Protein AF-A0A392MWA1-F1 (afdb_monomer)

Foldseek 3Di:
DCPCVQQPPQFPDDPPDQCCPGPQWHADPVPSFTQTGADAGPDDEGADECVVVVVRVNHDYYHDPNHNHPDYDYPPDD

Structure (mmCIF, N/CA/C/O backbone):
data_AF-A0A392MWA1-F1
#
_entry.id   AF-A0A392MWA1-F1
#
loop_
_atom_site.group_PDB
_atom_site.id
_atom_site.type_symbol
_atom_site.label_atom_id
_atom_site.label_alt_id
_atom_site.label_comp_id
_atom_site.label_asym_id
_atom_site.label_entity_id
_atom_site.label_seq_id
_atom_site.pdbx_PDB_ins_code
_atom_site.Cartn_x
_atom_site.Cartn_y
_atom_site.Cartn_z
_atom_site.occupancy
_atom_site.B_iso_or_equiv
_atom_site.auth_seq_id
_atom_site.auth_comp_id
_atom_site.auth_asym_id
_atom_site.auth_atom_id
_atom_site.pdbx_PDB_model_num
ATOM 1 N N . MET A 1 1 ? -9.014 5.304 -7.475 1.00 50.59 1 MET A N 1
ATOM 2 C CA . MET A 1 1 ? -7.670 5.479 -6.876 1.00 50.59 1 MET A CA 1
ATOM 3 C C . MET A 1 1 ? -6.654 5.389 -8.004 1.00 50.59 1 MET A C 1
ATOM 5 O O . MET A 1 1 ? -6.711 4.441 -8.767 1.00 50.59 1 MET A O 1
ATOM 9 N N . SER A 1 2 ? -5.770 6.375 -8.161 1.00 57.53 2 SER A N 1
ATOM 10 C CA . SER A 1 2 ? -4.853 6.487 -9.313 1.00 57.53 2 SER A CA 1
ATOM 11 C C . SER A 1 2 ? -3.702 5.473 -9.328 1.00 57.53 2 SER A C 1
ATOM 13 O O . SER A 1 2 ? -2.991 5.394 -10.328 1.00 57.53 2 SER A O 1
ATOM 15 N N . LEU A 1 3 ? -3.506 4.702 -8.251 1.00 64.50 3 LEU A N 1
ATOM 16 C CA . LEU A 1 3 ? -2.404 3.741 -8.143 1.00 64.50 3 LEU A CA 1
ATOM 17 C C . LEU A 1 3 ? -2.476 2.679 -9.252 1.00 64.50 3 LEU A C 1
ATOM 19 O O . LEU A 1 3 ? -1.478 2.387 -9.903 1.00 64.50 3 LEU A O 1
ATOM 23 N N . ASN A 1 4 ? -3.688 2.202 -9.542 1.00 61.00 4 ASN A N 1
ATOM 24 C CA . ASN A 1 4 ? -3.945 1.174 -10.547 1.00 61.00 4 ASN A CA 1
ATOM 25 C C . ASN A 1 4 ? -3.565 1.638 -11.966 1.00 61.00 4 ASN A C 1
ATOM 27 O O . ASN A 1 4 ? -2.898 0.936 -12.719 1.00 61.00 4 ASN A O 1
ATOM 31 N N . SER A 1 5 ? -3.894 2.893 -12.291 1.00 61.03 5 SER A N 1
ATOM 32 C CA . SER A 1 5 ? -3.579 3.499 -13.593 1.00 61.03 5 SER A CA 1
ATOM 33 C C . SER A 1 5 ? -2.082 3.735 -13.837 1.00 61.03 5 SER A C 1
ATOM 35 O O . SER A 1 5 ? -1.667 3.851 -14.986 1.00 61.03 5 SER A O 1
ATOM 37 N N . ARG A 1 6 ? -1.263 3.821 -12.775 1.00 63.09 6 ARG A N 1
ATOM 38 C CA . ARG A 1 6 ? 0.177 4.136 -12.864 1.00 63.09 6 ARG A CA 1
ATOM 39 C C . ARG A 1 6 ? 1.070 2.901 -12.835 1.00 63.09 6 ARG A C 1
ATOM 41 O O . ARG A 1 6 ? 2.152 2.933 -13.410 1.00 63.09 6 ARG A O 1
ATOM 48 N N . LEU A 1 7 ? 0.619 1.828 -12.188 1.00 63.31 7 LEU A N 1
ATOM 49 C CA . LEU A 1 7 ? 1.370 0.576 -12.052 1.00 63.31 7 LEU A CA 1
ATOM 50 C C . LEU A 1 7 ? 1.148 -0.389 -13.231 1.00 63.31 7 LEU A C 1
ATOM 52 O O . LEU A 1 7 ? 1.658 -1.504 -13.217 1.00 63.31 7 LEU A O 1
ATOM 56 N N . GLY A 1 8 ? 0.434 0.074 -14.266 1.00 54.25 8 GLY A N 1
ATOM 57 C CA . GLY A 1 8 ? 0.404 -0.502 -15.608 1.00 54.25 8 GLY A CA 1
ATOM 58 C C . GLY A 1 8 ? 0.034 -1.979 -15.642 1.00 54.25 8 GLY A C 1
ATOM 59 O O . GLY A 1 8 ? 0.922 -2.797 -15.806 1.00 54.25 8 GLY A O 1
ATOM 60 N N . ASN A 1 9 ? -1.255 -2.319 -15.526 1.00 57.41 9 ASN A N 1
ATOM 61 C CA . ASN A 1 9 ? -1.842 -3.657 -15.758 1.00 57.41 9 ASN A CA 1
ATOM 62 C C . ASN A 1 9 ? -1.161 -4.871 -15.073 1.00 57.41 9 ASN A C 1
ATOM 64 O O . ASN A 1 9 ? -1.570 -6.002 -15.315 1.00 57.41 9 ASN A O 1
ATOM 68 N N . GLY A 1 10 ? -0.142 -4.669 -14.235 1.00 59.00 10 GLY A N 1
ATOM 69 C CA . GLY A 1 10 ? 0.598 -5.725 -13.545 1.00 59.00 10 GLY A CA 1
ATOM 70 C C . GLY A 1 10 ? -0.028 -6.133 -12.215 1.00 59.00 10 GLY A C 1
ATOM 71 O O . GLY A 1 10 ? 0.465 -7.053 -11.573 1.00 59.00 10 GLY A O 1
ATOM 72 N N . LEU A 1 11 ? -1.100 -5.453 -11.804 1.00 69.94 11 LEU A N 1
ATOM 73 C CA . LEU A 1 11 ? -1.869 -5.752 -10.602 1.00 69.94 11 LEU A CA 1
ATOM 74 C C . LEU A 1 11 ? -3.253 -6.271 -10.993 1.00 69.94 11 LEU A C 1
ATOM 76 O O . LEU A 1 11 ? -3.892 -5.735 -11.895 1.00 69.94 11 LEU A O 1
ATOM 80 N N . SER A 1 12 ? -3.743 -7.274 -10.266 1.00 73.94 12 SER A N 1
ATOM 81 C CA . SER A 1 12 ? -5.093 -7.846 -10.394 1.00 73.94 12 SER A CA 1
ATOM 82 C C . SER A 1 12 ? -6.184 -6.970 -9.750 1.00 73.94 12 SER A C 1
ATOM 84 O O . SER A 1 12 ? -7.286 -7.432 -9.455 1.00 73.94 12 SER A O 1
ATOM 86 N N . TRP A 1 13 ? -5.886 -5.695 -9.499 1.00 79.94 13 TRP A N 1
ATOM 87 C CA . TRP A 1 13 ? -6.763 -4.775 -8.788 1.00 79.94 13 TRP A CA 1
ATOM 88 C C . TRP A 1 13 ? -7.833 -4.248 -9.740 1.00 79.94 13 TRP A C 1
ATOM 90 O O . TRP A 1 13 ? -7.531 -3.762 -10.829 1.00 79.94 13 TRP A O 1
ATOM 100 N N . VAL A 1 14 ? -9.096 -4.312 -9.329 1.00 77.25 14 VAL A N 1
ATOM 101 C CA . VAL A 1 14 ? -10.228 -3.877 -10.156 1.00 77.25 14 VAL A CA 1
ATOM 102 C C . VAL A 1 14 ? -10.866 -2.653 -9.525 1.00 77.25 14 VAL A C 1
ATOM 104 O O . VAL A 1 14 ? -11.271 -2.683 -8.363 1.00 77.25 14 VAL A O 1
ATOM 107 N N . ASP A 1 15 ? -10.987 -1.575 -10.293 1.00 72.69 15 ASP A N 1
ATOM 108 C CA . ASP A 1 15 ? -11.643 -0.360 -9.816 1.00 72.69 15 ASP A CA 1
ATOM 109 C C . ASP A 1 15 ? -13.084 -0.647 -9.349 1.00 72.69 15 ASP A C 1
ATOM 111 O O . ASP A 1 15 ? -13.775 -1.511 -9.887 1.00 72.69 15 ASP A O 1
ATOM 115 N N . ASN A 1 16 ? -13.548 0.098 -8.342 1.00 74.19 16 ASN A N 1
ATOM 116 C CA . ASN A 1 16 ? -14.882 -0.034 -7.732 1.00 74.19 16 ASN A CA 1
ATOM 117 C C . ASN A 1 16 ? -15.17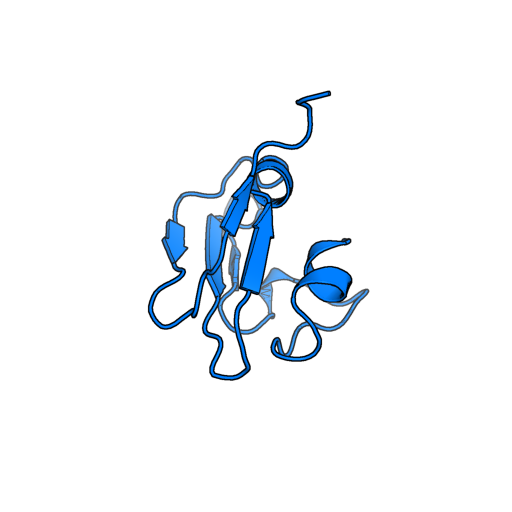8 -1.384 -7.046 1.00 74.19 16 ASN A C 1
ATOM 119 O O . ASN A 1 16 ? -16.340 -1.682 -6.773 1.00 74.19 16 ASN A O 1
ATOM 123 N N . THR A 1 17 ? -14.156 -2.181 -6.728 1.00 82.19 17 THR A N 1
ATOM 124 C CA . THR A 1 17 ? -14.289 -3.361 -5.857 1.00 82.19 17 THR A CA 1
ATOM 125 C C . THR A 1 17 ? -13.701 -3.090 -4.473 1.00 82.19 17 THR A C 1
ATOM 127 O O . THR A 1 17 ? -12.972 -2.112 -4.282 1.00 82.19 17 THR A O 1
ATOM 130 N N . ASP A 1 18 ? -14.040 -3.930 -3.492 1.00 86.75 18 ASP A N 1
ATOM 131 C CA . ASP A 1 18 ? -13.432 -3.849 -2.164 1.00 86.75 18 ASP A CA 1
ATOM 132 C C . ASP A 1 18 ? -11.926 -4.120 -2.263 1.00 86.75 18 ASP A C 1
ATOM 134 O O . ASP A 1 18 ? -11.487 -5.245 -2.510 1.00 86.75 18 ASP A O 1
ATOM 138 N N . CYS A 1 19 ? -11.130 -3.072 -2.051 1.00 86.25 19 CYS A N 1
ATOM 139 C CA . CYS A 1 19 ? -9.679 -3.150 -2.136 1.00 86.25 19 CYS A CA 1
ATOM 140 C C . CYS A 1 19 ? -9.057 -4.067 -1.080 1.00 86.25 19 CYS A C 1
ATOM 142 O O . CYS A 1 19 ? -7.950 -4.548 -1.288 1.00 86.25 19 CYS A O 1
ATOM 144 N N . CYS A 1 20 ? -9.760 -4.372 0.014 1.00 90.12 20 CYS A N 1
ATOM 145 C CA . CYS A 1 20 ? -9.294 -5.339 1.004 1.00 90.12 20 CYS A CA 1
ATOM 146 C C . CYS A 1 20 ? -9.298 -6.781 0.474 1.00 90.12 20 CYS A C 1
ATOM 148 O O . CYS A 1 20 ? -8.725 -7.660 1.109 1.00 90.12 20 CYS A O 1
ATOM 150 N N . GLN A 1 21 ? -9.957 -7.024 -0.662 1.00 88.19 21 GLN A N 1
ATOM 151 C CA . GLN A 1 21 ? -9.966 -8.307 -1.365 1.00 88.19 21 GLN A CA 1
ATOM 152 C C . GLN A 1 21 ? -8.935 -8.361 -2.499 1.00 88.19 21 GLN A C 1
ATOM 154 O O . GLN A 1 21 ? -8.817 -9.382 -3.175 1.00 88.19 21 GLN A O 1
ATOM 159 N N . TRP A 1 22 ? -8.212 -7.267 -2.752 1.00 88.62 22 TRP A N 1
ATOM 160 C CA . TRP A 1 22 ? -7.193 -7.245 -3.789 1.00 88.62 22 TRP A CA 1
ATOM 161 C C . TRP A 1 22 ? -5.984 -8.076 -3.387 1.00 88.62 22 TRP A C 1
ATOM 163 O O . TRP A 1 22 ? -5.542 -8.071 -2.238 1.00 88.62 22 TRP A O 1
ATOM 173 N N . GLU A 1 23 ? -5.405 -8.759 -4.369 1.00 85.69 23 GLU A N 1
ATOM 174 C CA . GLU A 1 23 ? -4.175 -9.505 -4.166 1.00 85.69 23 GLU A CA 1
ATOM 175 C C . GLU A 1 23 ? -3.068 -8.586 -3.633 1.00 85.69 23 GLU A C 1
ATOM 177 O O . GLU A 1 23 ? -2.829 -7.492 -4.153 1.00 85.69 23 GLU A O 1
ATOM 182 N N . GLY A 1 24 ? -2.409 -9.033 -2.564 1.00 87.25 24 GLY A N 1
ATOM 183 C CA . GLY A 1 24 ? -1.358 -8.270 -1.898 1.00 87.25 24 GLY A CA 1
ATOM 184 C C . GLY A 1 24 ? -1.858 -7.152 -0.979 1.00 87.25 24 GLY A C 1
ATOM 185 O O . GLY A 1 24 ? -1.028 -6.533 -0.317 1.00 87.25 24 GLY A O 1
ATOM 186 N N . VAL A 1 25 ? -3.165 -6.901 -0.874 1.00 90.81 25 VAL A N 1
ATOM 187 C CA . VAL A 1 25 ? -3.724 -5.927 0.071 1.00 90.81 25 VAL A CA 1
ATOM 188 C C . VAL A 1 25 ? -4.250 -6.641 1.308 1.00 90.81 25 VAL A C 1
ATOM 190 O O . VAL A 1 25 ? -4.940 -7.650 1.224 1.00 90.81 25 VAL A O 1
ATOM 193 N N . GLU A 1 26 ? -3.938 -6.097 2.477 1.00 94.44 26 GLU A N 1
ATOM 194 C CA . GLU A 1 26 ? -4.524 -6.536 3.737 1.00 94.44 26 GLU A CA 1
ATOM 195 C C . GLU A 1 26 ? -4.985 -5.312 4.530 1.00 94.44 26 GLU A C 1
ATOM 197 O O . GLU A 1 26 ? -4.266 -4.318 4.689 1.00 94.44 26 GLU A O 1
ATOM 202 N N . CYS A 1 27 ? -6.226 -5.378 5.004 1.00 94.88 27 CYS A N 1
ATOM 203 C CA . CYS A 1 27 ? -6.857 -4.321 5.777 1.00 94.88 27 CYS A CA 1
ATOM 204 C C . CYS A 1 27 ? -6.882 -4.662 7.263 1.00 94.88 27 CYS A C 1
ATOM 206 O O . CYS A 1 27 ? -7.040 -5.811 7.667 1.00 94.88 27 CYS A O 1
ATOM 208 N N . ASN A 1 28 ? -6.785 -3.629 8.090 1.00 94.25 28 ASN A N 1
ATOM 209 C CA . ASN A 1 28 ? -7.038 -3.727 9.513 1.00 94.25 28 ASN A CA 1
ATOM 210 C C . ASN A 1 28 ? -8.520 -4.055 9.745 1.00 94.25 28 ASN A C 1
ATOM 212 O O . ASN A 1 28 ? -9.398 -3.282 9.362 1.00 94.25 28 ASN A O 1
ATOM 216 N N . THR A 1 29 ? -8.792 -5.178 10.404 1.00 90.88 29 THR A N 1
ATOM 217 C CA . THR A 1 29 ? -10.154 -5.670 10.666 1.00 90.88 29 THR A CA 1
ATOM 218 C C . THR A 1 29 ? -10.951 -4.783 11.624 1.00 90.88 29 THR A C 1
ATOM 220 O O . THR A 1 29 ? -12.177 -4.789 11.578 1.00 90.88 29 THR A O 1
ATOM 223 N N . THR A 1 30 ? -10.277 -3.990 12.459 1.00 93.19 30 THR A N 1
ATOM 224 C CA . THR A 1 30 ? -10.907 -3.058 13.403 1.00 93.19 30 THR A CA 1
ATOM 225 C C . THR A 1 30 ? -11.262 -1.729 12.743 1.00 93.19 30 THR A C 1
ATOM 227 O O . THR A 1 30 ? -12.326 -1.179 13.012 1.00 93.19 30 THR A O 1
ATOM 230 N N . THR A 1 31 ? -10.376 -1.177 11.905 1.00 92.62 31 THR A N 1
ATOM 231 C CA . THR A 1 31 ? -10.578 0.157 11.300 1.00 92.62 31 THR A CA 1
ATOM 232 C C . THR A 1 31 ? -11.148 0.106 9.885 1.00 92.62 31 THR A C 1
ATOM 234 O O . THR A 1 31 ? -11.583 1.138 9.375 1.00 92.62 31 THR A O 1
ATOM 237 N N . GLY A 1 32 ? -11.133 -1.064 9.238 1.00 90.62 32 GLY A N 1
ATOM 238 C CA . GLY A 1 32 ? -11.536 -1.244 7.841 1.00 90.62 32 GLY A CA 1
ATOM 239 C C . GLY A 1 32 ? -10.596 -0.571 6.837 1.00 90.62 32 GLY A C 1
ATOM 240 O O . GLY A 1 32 ? -10.962 -0.382 5.681 1.00 90.62 32 GLY A O 1
ATOM 241 N 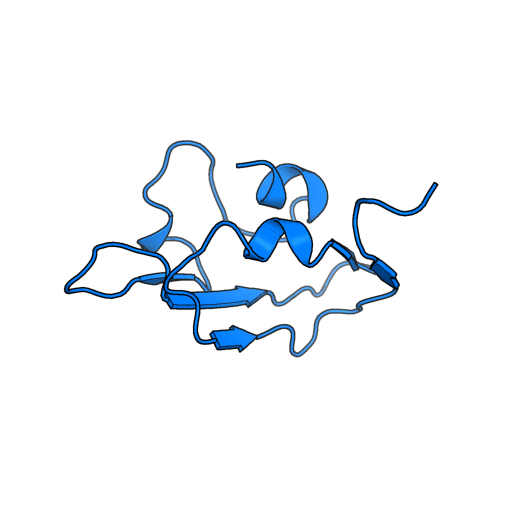N . ARG A 1 33 ? -9.400 -0.149 7.266 1.00 93.19 33 ARG A N 1
ATOM 242 C CA . ARG A 1 33 ? -8.438 0.586 6.433 1.00 93.19 33 ARG A CA 1
ATOM 243 C C . ARG A 1 33 ? -7.295 -0.311 5.995 1.00 93.19 33 ARG A C 1
ATOM 245 O O . ARG A 1 33 ? -6.879 -1.192 6.741 1.00 93.19 33 ARG A O 1
ATOM 252 N N . VAL A 1 34 ? -6.738 -0.028 4.820 1.00 92.75 34 VAL A N 1
ATOM 253 C CA . VAL A 1 34 ? -5.555 -0.728 4.306 1.00 92.75 34 VAL A CA 1
ATOM 254 C C . VAL A 1 34 ? -4.387 -0.575 5.281 1.00 92.75 34 VAL A C 1
ATOM 256 O O . VAL A 1 34 ? -3.978 0.543 5.599 1.00 92.75 34 VAL A O 1
ATOM 259 N N . ALA A 1 35 ? -3.865 -1.709 5.740 1.00 95.62 35 ALA A N 1
ATOM 260 C CA . ALA A 1 35 ? -2.758 -1.802 6.684 1.00 95.62 35 ALA A CA 1
ATOM 261 C C . ALA A 1 35 ? -1.486 -2.362 6.042 1.00 95.62 35 ALA A C 1
ATOM 263 O O . ALA A 1 35 ? -0.379 -2.063 6.495 1.00 95.62 35 ALA A O 1
ATOM 264 N N . GLN A 1 36 ? -1.632 -3.130 4.967 1.00 94.12 36 GLN A N 1
ATOM 265 C CA . GLN A 1 36 ? -0.524 -3.687 4.215 1.00 94.12 36 GLN A CA 1
ATOM 266 C C . GLN A 1 36 ? -0.825 -3.668 2.720 1.00 94.12 36 GLN A C 1
ATOM 268 O O . GLN A 1 36 ? -1.940 -3.962 2.292 1.00 94.12 36 GLN A O 1
ATOM 273 N N . ILE A 1 37 ? 0.201 -3.339 1.939 1.00 89.81 37 ILE A N 1
ATOM 274 C CA . ILE A 1 37 ? 0.200 -3.432 0.483 1.00 89.81 37 ILE A CA 1
ATOM 275 C C . ILE A 1 37 ? 1.477 -4.160 0.068 1.00 89.81 37 ILE A C 1
ATOM 277 O O . ILE A 1 37 ? 2.578 -3.755 0.445 1.00 89.81 37 ILE A O 1
ATOM 281 N N . LYS A 1 38 ? 1.324 -5.212 -0.730 1.00 88.00 38 LYS A N 1
ATOM 282 C CA . LYS A 1 38 ? 2.403 -5.948 -1.375 1.00 88.00 38 LYS A CA 1
ATOM 283 C C . LYS A 1 38 ? 2.293 -5.776 -2.878 1.00 88.00 38 LYS A C 1
ATOM 285 O O . LYS A 1 38 ? 1.295 -6.155 -3.483 1.00 88.00 38 LYS A O 1
ATOM 290 N N . LEU A 1 39 ? 3.326 -5.194 -3.461 1.00 81.81 39 LEU A N 1
ATOM 291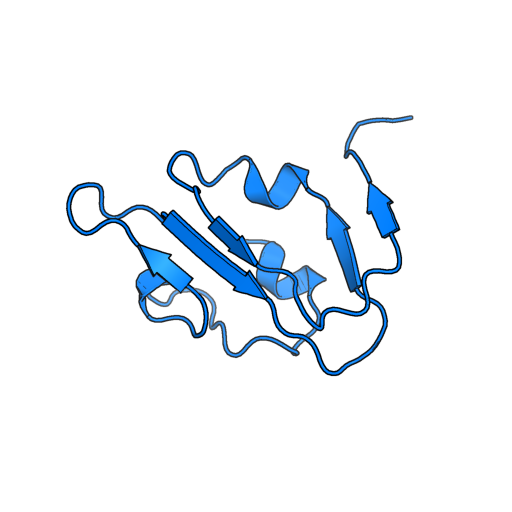 C CA . LEU A 1 39 ? 3.422 -4.887 -4.874 1.00 81.81 39 LEU A CA 1
ATOM 292 C C . LEU A 1 39 ? 4.552 -5.713 -5.478 1.00 81.81 39 LEU A C 1
ATOM 294 O O . LEU A 1 39 ? 5.719 -5.336 -5.398 1.00 81.81 39 LEU A O 1
ATOM 298 N N . HIS A 1 40 ? 4.189 -6.828 -6.102 1.00 76.38 40 HIS A N 1
ATOM 299 C CA . HIS A 1 40 ? 5.126 -7.654 -6.853 1.00 76.38 40 HIS A CA 1
ATOM 300 C C . HIS A 1 40 ? 4.926 -7.376 -8.340 1.00 76.38 40 HIS A C 1
ATOM 302 O O . HIS A 1 40 ? 3.809 -7.477 -8.843 1.00 76.38 40 HIS A O 1
ATOM 308 N N . SER A 1 41 ? 6.001 -7.022 -9.044 1.00 69.19 41 SER A N 1
ATOM 309 C CA . SER A 1 41 ? 5.967 -6.833 -10.491 1.00 69.19 41 SER A CA 1
ATOM 310 C C . SER A 1 41 ? 7.005 -7.688 -11.171 1.00 69.19 41 SER A C 1
ATOM 312 O O . SER A 1 41 ? 8.191 -7.586 -10.871 1.00 69.19 41 SER A O 1
ATOM 314 N N . TYR A 1 42 ? 6.566 -8.448 -12.164 1.00 65.38 42 TYR A N 1
ATOM 315 C CA . TYR A 1 42 ? 7.462 -9.135 -13.088 1.00 65.38 42 TYR A CA 1
ATOM 316 C C . TYR A 1 42 ? 7.606 -8.381 -14.418 1.00 65.38 42 TYR A C 1
ATOM 318 O O . TYR A 1 42 ? 8.344 -8.824 -15.296 1.00 65.38 42 TYR A O 1
ATOM 326 N N . ILE A 1 43 ? 6.906 -7.249 -14.583 1.00 62.69 43 ILE A N 1
ATOM 327 C CA . ILE A 1 43 ? 6.800 -6.524 -15.851 1.00 62.69 43 ILE A CA 1
ATOM 328 C C . ILE A 1 43 ? 7.387 -5.119 -15.698 1.00 62.69 43 ILE A C 1
ATOM 330 O O . ILE A 1 43 ? 6.719 -4.193 -15.239 1.00 62.69 43 ILE A O 1
ATOM 334 N N . GLY A 1 44 ? 8.635 -4.989 -16.152 1.00 64.31 44 GLY A N 1
ATOM 335 C CA . GLY A 1 44 ? 9.318 -3.727 -16.434 1.00 64.31 44 GLY A CA 1
ATOM 336 C C . GLY A 1 44 ? 9.593 -2.813 -15.233 1.00 64.31 44 GLY A C 1
ATOM 337 O O . GLY A 1 44 ? 9.155 -3.071 -14.110 1.00 64.31 44 GLY A O 1
ATOM 338 N N . PRO A 1 45 ? 10.342 -1.721 -15.467 1.00 66.19 45 PRO A N 1
ATOM 339 C CA . PRO A 1 45 ? 10.684 -0.785 -14.416 1.00 66.19 45 PRO A CA 1
ATOM 340 C C . PRO A 1 45 ? 9.475 0.041 -13.953 1.00 66.19 45 PRO A C 1
ATOM 342 O O . PRO A 1 45 ? 8.830 0.713 -14.758 1.00 66.19 45 PRO A O 1
ATOM 345 N N . TRP A 1 46 ? 9.185 0.028 -12.652 1.00 74.94 46 TRP A N 1
ATOM 346 C CA . TRP A 1 46 ? 8.086 0.780 -12.045 1.00 74.94 46 TRP A CA 1
ATOM 347 C C . TRP A 1 46 ? 8.554 2.140 -11.532 1.00 74.94 46 TRP A C 1
ATOM 349 O O . TRP A 1 46 ? 9.531 2.251 -10.787 1.00 74.94 46 TRP A O 1
ATOM 359 N N . HIS A 1 47 ? 7.804 3.176 -11.903 1.00 72.00 47 HIS A N 1
ATOM 360 C CA . HIS A 1 47 ? 7.951 4.522 -11.367 1.00 72.00 47 HIS A CA 1
ATOM 361 C C . HIS A 1 47 ? 6.942 4.718 -10.240 1.00 72.00 47 HIS A C 1
ATOM 363 O O . HIS A 1 47 ? 5.767 5.004 -10.474 1.00 72.00 47 HIS A O 1
ATOM 369 N N . LEU A 1 48 ? 7.412 4.544 -9.007 1.00 74.56 48 LEU A N 1
ATOM 370 C CA . LEU A 1 48 ? 6.596 4.698 -7.812 1.00 74.56 48 LEU A CA 1
ATOM 371 C C . LEU A 1 48 ? 6.724 6.122 -7.274 1.00 74.56 48 LEU A C 1
ATOM 373 O O . LEU A 1 48 ? 7.816 6.665 -7.095 1.00 74.56 48 LEU A O 1
ATOM 377 N N . ASN A 1 49 ? 5.580 6.726 -6.982 1.00 75.81 49 ASN A N 1
ATOM 378 C CA . ASN A 1 49 ? 5.504 7.969 -6.237 1.00 75.81 49 ASN A CA 1
ATOM 379 C C . ASN A 1 49 ? 5.061 7.646 -4.813 1.00 75.81 49 ASN A C 1
ATOM 381 O O . ASN A 1 49 ? 3.936 7.199 -4.591 1.00 75.81 49 ASN A O 1
ATOM 385 N N . TYR A 1 50 ? 5.927 7.894 -3.833 1.00 77.25 50 TYR A N 1
ATOM 386 C CA . TYR A 1 50 ? 5.609 7.533 -2.453 1.00 77.25 50 TYR A CA 1
ATOM 387 C C . TYR A 1 50 ? 4.414 8.328 -1.898 1.00 77.25 50 TYR A C 1
ATOM 389 O O . TYR A 1 50 ? 3.741 7.859 -0.978 1.00 77.25 50 TYR A O 1
ATOM 397 N N . SER A 1 51 ? 4.119 9.510 -2.461 1.00 82.94 51 SER A N 1
ATOM 398 C CA . SER A 1 51 ? 2.965 10.318 -2.059 1.00 82.94 51 SER A CA 1
ATOM 399 C C . SER A 1 51 ? 1.638 9.593 -2.281 1.00 82.94 51 SER A C 1
ATOM 401 O O . SER A 1 51 ? 0.679 9.862 -1.558 1.00 82.94 51 SER A O 1
ATOM 403 N N . ASP A 1 52 ? 1.587 8.642 -3.217 1.00 78.94 52 ASP A N 1
ATOM 404 C CA . ASP A 1 52 ? 0.384 7.851 -3.477 1.00 78.94 52 ASP A CA 1
ATOM 405 C C . ASP A 1 52 ? 0.045 6.923 -2.298 1.00 78.94 52 ASP A C 1
ATOM 407 O O . ASP A 1 52 ? -1.118 6.573 -2.111 1.00 78.94 52 ASP A O 1
ATOM 411 N N . PHE A 1 53 ? 1.027 6.577 -1.454 1.00 82.88 53 PHE A N 1
ATOM 412 C CA . PHE A 1 53 ? 0.807 5.755 -0.262 1.00 82.88 53 PHE A CA 1
ATOM 413 C C . PHE A 1 53 ? 0.452 6.569 0.992 1.00 82.88 53 PHE A C 1
ATOM 415 O O . PHE A 1 53 ? -0.075 6.016 1.955 1.00 82.88 53 PHE A O 1
ATOM 422 N N . LEU A 1 54 ? 0.657 7.893 0.987 1.00 83.44 54 LEU A N 1
ATOM 423 C CA . LEU A 1 54 ? 0.383 8.767 2.146 1.00 83.44 54 LEU A CA 1
ATOM 424 C C . LEU A 1 54 ? -1.111 8.888 2.498 1.00 83.44 54 LEU A C 1
ATOM 426 O O . LEU A 1 54 ? -1.477 9.381 3.577 1.00 83.44 54 LEU A O 1
ATOM 430 N N . ILE A 1 55 ? -1.985 8.479 1.578 1.00 84.75 55 ILE A N 1
ATOM 431 C CA . ILE A 1 55 ? -3.433 8.440 1.797 1.00 84.75 55 ILE A CA 1
ATOM 432 C C . ILE A 1 55 ? -3.832 7.288 2.727 1.00 84.75 55 ILE A C 1
ATOM 434 O O . ILE A 1 55 ? -4.833 7.398 3.436 1.00 84.75 55 ILE A O 1
ATOM 438 N N . PHE A 1 56 ? -3.039 6.213 2.779 1.00 88.12 56 PHE A N 1
ATOM 439 C CA . PHE A 1 56 ? -3.308 5.048 3.613 1.00 88.12 56 PHE A CA 1
ATO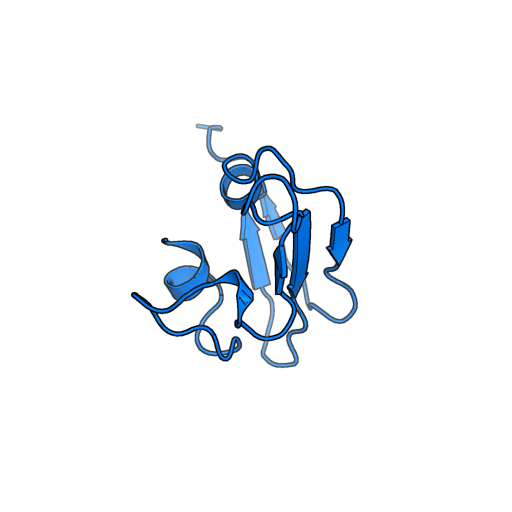M 440 C C . PHE A 1 56 ? -2.794 5.301 5.033 1.00 88.12 56 PHE A C 1
ATOM 442 O O . PHE A 1 56 ? -1.664 4.979 5.386 1.00 88.12 56 PHE A O 1
ATOM 449 N N . LYS A 1 57 ? -3.639 5.924 5.861 1.00 89.12 57 LYS A N 1
ATOM 450 C CA . LYS A 1 57 ? -3.284 6.360 7.226 1.00 89.12 57 LYS A CA 1
ATOM 451 C C . LYS A 1 57 ? -2.883 5.233 8.173 1.00 89.12 57 LYS A C 1
ATOM 453 O O . LYS A 1 57 ? -2.152 5.483 9.125 1.00 89.12 57 LYS A O 1
ATOM 458 N N . ASP A 1 58 ? -3.350 4.025 7.895 1.00 93.94 58 ASP A N 1
ATOM 459 C CA . ASP A 1 58 ? -3.120 2.851 8.728 1.00 93.94 58 ASP A CA 1
ATOM 460 C C . ASP A 1 58 ? -2.072 1.914 8.102 1.00 93.94 58 ASP A C 1
ATOM 462 O O . ASP A 1 58 ? -1.818 0.842 8.653 1.00 93.94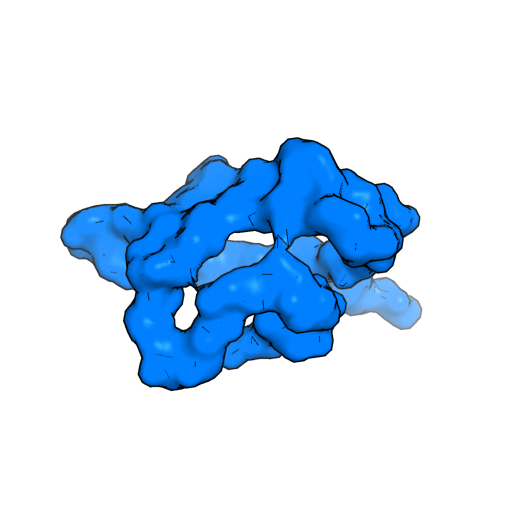 58 ASP A O 1
ATOM 466 N N . LEU A 1 59 ? -1.460 2.304 6.973 1.00 92.19 59 LEU A N 1
ATOM 467 C CA . LEU A 1 59 ? -0.469 1.494 6.274 1.00 92.19 59 LEU A CA 1
ATOM 468 C C . LEU A 1 59 ? 0.785 1.343 7.134 1.00 92.19 59 LEU A C 1
ATOM 470 O O . LEU A 1 59 ? 1.470 2.314 7.449 1.00 92.19 59 LEU A O 1
ATOM 474 N N . LYS A 1 60 ? 1.079 0.099 7.498 1.00 93.62 60 LYS A N 1
ATOM 475 C CA . LYS A 1 60 ? 2.241 -0.297 8.299 1.00 93.62 60 LYS A CA 1
ATOM 476 C C . LYS A 1 60 ? 3.273 -1.039 7.470 1.00 93.62 60 LYS A C 1
ATOM 478 O O . LYS A 1 60 ? 4.460 -0.951 7.765 1.00 93.62 60 LYS A O 1
ATOM 483 N N . ILE A 1 61 ? 2.819 -1.785 6.466 1.00 92.81 61 ILE A N 1
ATOM 484 C CA . ILE A 1 61 ? 3.676 -2.641 5.651 1.00 92.81 61 ILE A CA 1
ATOM 485 C C . ILE A 1 61 ? 3.493 -2.256 4.187 1.00 92.81 61 ILE A C 1
ATOM 487 O O . ILE A 1 61 ? 2.404 -2.373 3.629 1.00 92.81 61 ILE A O 1
ATOM 491 N N . LEU A 1 62 ? 4.581 -1.803 3.572 1.00 89.44 62 LEU A N 1
ATOM 492 C CA . LEU A 1 62 ? 4.689 -1.634 2.131 1.00 89.44 62 LEU A CA 1
ATOM 493 C C . LEU A 1 62 ? 5.795 -2.565 1.644 1.00 89.44 62 LEU A C 1
ATOM 495 O O . LEU A 1 62 ? 6.976 -2.294 1.854 1.00 89.44 62 LEU A O 1
ATOM 499 N N . ASP A 1 63 ? 5.398 -3.676 1.039 1.00 87.94 63 ASP A N 1
ATOM 500 C CA . ASP A 1 63 ? 6.316 -4.647 0.460 1.00 87.94 63 ASP A CA 1
ATOM 501 C C . ASP A 1 63 ? 6.436 -4.380 -1.039 1.00 87.94 63 ASP A C 1
ATOM 503 O O . ASP A 1 63 ? 5.455 -4.457 -1.778 1.00 87.94 63 ASP A O 1
ATOM 507 N N . LEU A 1 64 ? 7.641 -4.026 -1.470 1.00 81.94 64 LEU A N 1
ATOM 508 C CA . LEU A 1 64 ? 7.986 -3.802 -2.873 1.00 81.94 64 LEU A CA 1
ATOM 509 C C . LEU A 1 64 ? 9.043 -4.812 -3.337 1.00 81.94 64 LEU A C 1
ATOM 511 O O . LEU A 1 64 ? 9.754 -4.572 -4.316 1.00 81.94 64 LEU A O 1
ATOM 515 N N . SER A 1 65 ? 9.226 -5.902 -2.584 1.00 78.12 65 SER A N 1
ATOM 516 C CA . SER A 1 65 ? 10.199 -6.925 -2.932 1.00 78.12 65 SER A CA 1
ATOM 517 C C . SER A 1 65 ? 9.874 -7.486 -4.317 1.00 78.12 65 SER A C 1
ATOM 519 O O . SER A 1 65 ? 8.721 -7.671 -4.698 1.00 78.12 65 SER A O 1
ATOM 521 N N . SER A 1 66 ? 10.910 -7.716 -5.119 1.00 74.06 66 SER A N 1
ATOM 522 C CA . SER A 1 66 ? 10.790 -8.156 -6.518 1.00 74.06 66 SER A CA 1
ATOM 523 C C . SER A 1 66 ? 10.236 -7.125 -7.513 1.00 74.06 66 SER A C 1
ATOM 525 O O . SER A 1 66 ? 10.212 -7.430 -8.700 1.00 74.06 66 SER A O 1
ATOM 527 N N . ALA A 1 67 ? 9.859 -5.908 -7.105 1.00 73.25 67 ALA A N 1
ATOM 528 C CA . ALA A 1 67 ? 9.543 -4.845 -8.059 1.00 73.25 67 ALA A CA 1
ATOM 529 C C . ALA A 1 67 ? 10.834 -4.251 -8.655 1.00 73.25 67 ALA A C 1
ATOM 531 O O . ALA A 1 67 ? 11.752 -3.868 -7.926 1.00 73.25 67 ALA A O 1
ATOM 532 N N . GLN A 1 68 ? 10.912 -4.122 -9.984 1.00 72.31 68 GLN A N 1
ATOM 533 C CA . GLN A 1 68 ? 12.006 -3.395 -10.642 1.00 72.31 68 GLN A CA 1
ATOM 534 C C . GLN A 1 68 ? 11.801 -1.881 -10.485 1.00 72.31 68 GLN A C 1
ATOM 536 O O . GLN A 1 68 ? 11.387 -1.198 -11.412 1.00 72.31 68 GLN A O 1
ATOM 541 N N . ILE A 1 69 ? 12.037 -1.320 -9.302 1.00 73.25 69 ILE A N 1
ATOM 542 C CA . ILE A 1 69 ? 11.838 0.120 -9.090 1.00 73.25 69 ILE A CA 1
ATOM 543 C C . ILE A 1 69 ? 12.969 0.895 -9.769 1.00 73.25 69 ILE A C 1
ATOM 545 O O . ILE A 1 69 ? 14.126 0.792 -9.367 1.00 73.25 69 ILE A O 1
ATOM 549 N N . SER A 1 70 ? 12.641 1.692 -10.784 1.00 71.19 70 SER A N 1
ATOM 550 C CA . SER A 1 70 ? 13.619 2.534 -11.488 1.00 71.19 70 SER A CA 1
ATOM 551 C C . SER A 1 70 ? 13.733 3.935 -10.899 1.00 71.19 70 SER A C 1
ATOM 553 O O . SER A 1 70 ? 14.758 4.590 -11.079 1.00 71.19 70 SER A O 1
ATOM 555 N N . ASN A 1 71 ? 12.689 4.425 -10.221 1.00 68.81 71 ASN A N 1
ATOM 556 C CA . ASN A 1 71 ? 12.694 5.746 -9.602 1.00 68.81 71 ASN A CA 1
ATOM 557 C C . ASN A 1 71 ? 11.675 5.851 -8.454 1.00 68.81 71 ASN A C 1
ATOM 559 O O . ASN A 1 71 ? 10.549 5.36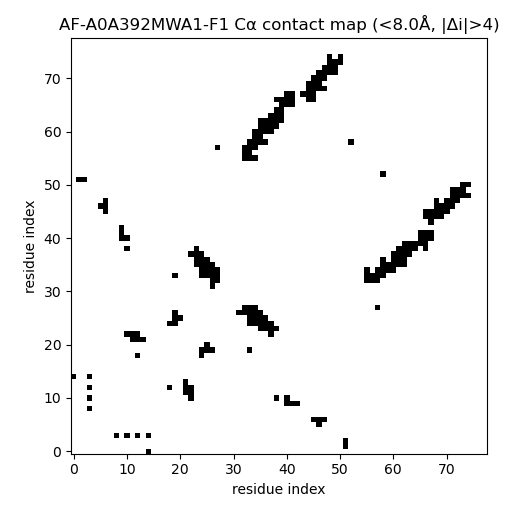6 -8.579 1.00 68.81 71 ASN A O 1
ATOM 563 N N . CYS A 1 72 ? 12.066 6.556 -7.390 1.00 70.31 72 CYS A N 1
ATOM 564 C CA . CYS A 1 72 ? 11.218 6.980 -6.279 1.00 70.31 72 CYS A CA 1
ATOM 565 C C . CYS A 1 72 ? 11.274 8.509 -6.174 1.00 70.31 72 CYS A C 1
ATOM 567 O O . CYS A 1 72 ? 12.288 9.062 -5.749 1.00 70.31 72 CYS A O 1
ATOM 569 N N . THR A 1 73 ? 10.191 9.204 -6.535 1.00 70.44 73 THR A N 1
ATOM 570 C CA . THR A 1 73 ? 10.143 10.680 -6.500 1.00 70.44 73 THR A CA 1
ATOM 571 C C . THR A 1 73 ? 9.132 11.213 -5.489 1.00 70.44 73 THR A C 1
ATOM 573 O O . THR A 1 73 ? 8.134 10.562 -5.177 1.00 70.44 73 THR A O 1
ATOM 576 N N . ARG A 1 74 ? 9.402 12.423 -4.979 1.00 66.25 74 ARG A N 1
ATOM 577 C CA . ARG A 1 74 ? 8.450 13.257 -4.234 1.00 66.25 74 ARG A CA 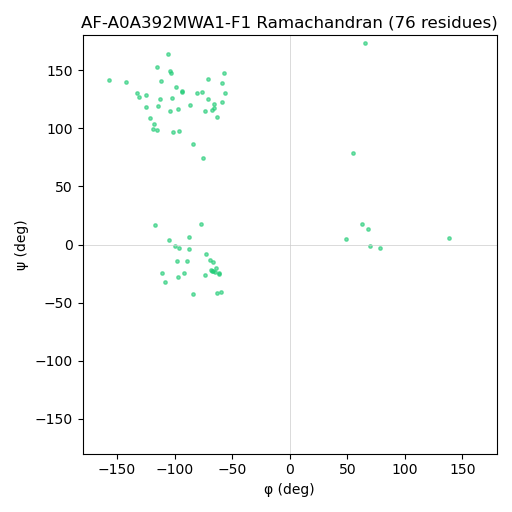1
ATOM 578 C C . ARG A 1 74 ? 7.651 14.097 -5.220 1.00 66.25 74 ARG A C 1
ATOM 580 O O . ARG A 1 74 ? 8.233 14.941 -5.896 1.00 66.25 74 ARG A O 1
ATOM 587 N N . VAL A 1 75 ? 6.327 13.960 -5.250 1.00 61.28 75 VAL A N 1
ATOM 588 C CA . VAL A 1 75 ? 5.495 14.966 -5.931 1.00 61.28 75 VAL A CA 1
ATOM 589 C C . VAL A 1 75 ? 5.569 16.281 -5.150 1.00 61.28 75 VAL A C 1
ATOM 591 O O . VAL A 1 75 ? 5.168 16.335 -3.986 1.00 61.28 75 VAL A O 1
ATOM 594 N N . GLY A 1 76 ? 6.134 17.314 -5.787 1.00 56.44 76 GLY A N 1
ATOM 595 C CA . GLY A 1 76 ? 6.272 18.667 -5.235 1.00 56.44 76 GLY A CA 1
ATOM 596 C C . GLY A 1 76 ? 7.606 19.385 -5.484 1.00 56.44 76 GLY A C 1
ATOM 597 O O . GLY A 1 76 ? 7.777 20.466 -4.934 1.00 56.44 76 GLY A O 1
ATOM 598 N N . GLN A 1 77 ? 8.547 18.834 -6.260 1.00 41.38 77 GLN A N 1
ATOM 599 C CA . GLN A 1 77 ? 9.732 19.584 -6.701 1.00 41.38 77 GLN A CA 1
ATOM 600 C C . GLN A 1 77 ? 9.560 20.054 -8.148 1.00 41.38 77 GLN A C 1
ATOM 602 O O . GLN A 1 77 ? 9.766 19.291 -9.091 1.00 41.38 77 GLN A O 1
ATOM 607 N N . GLY A 1 78 ? 9.126 21.308 -8.271 1.00 40.66 78 GLY A N 1
ATOM 608 C CA . GLY A 1 78 ? 9.542 22.233 -9.322 1.00 40.66 78 GLY A CA 1
ATOM 609 C C . GLY A 1 78 ? 10.454 23.281 -8.698 1.00 40.66 78 GLY A C 1
ATOM 610 O O . GLY A 1 78 ? 10.328 23.484 -7.465 1.00 40.66 78 GLY A O 1
#

Secondary structure (DSSP, 8-state):
-THHHHSTT-S---TTS-GGGSTTEEE-TTT-SEEEEE----SS-EEEEGGGGTT-TT--EEE-TT--EEEEE-TT--

Organism: NCBI:txid97028

Radius of gyration: 12.64 Å; Cα contacts (8 Å, |Δi|>4): 121; chains: 1; bounding box: 28×32×30 Å

Nearest PDB structures (foldseek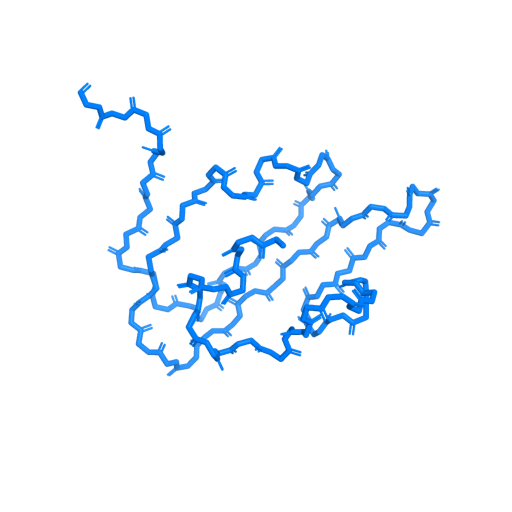):
  5xjo-assembly2_B  TM=7.777E-01  e=2.277E-02  Arabidopsis thaliana
  5gqr-assembly1_B  TM=6.981E-01  e=2.795E-02  Arabidopsis thal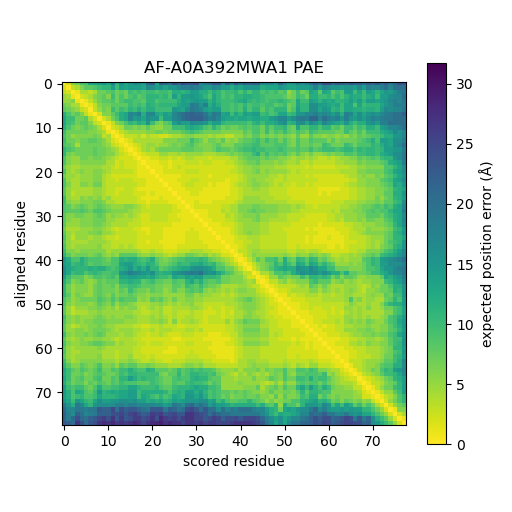iana
  6w78-assembly1_A  TM=5.351E-01  e=4.418E-03  Daucus carota
  5gr9-assembly1_B  TM=6.342E-01  e=2.993E-02  Arabidopsis thaliana
  5gij-assembly1_B  TM=5.605E-01  e=5.169E-02  Arabidopsis thaliana

Sequence (78 aa):
MSLNSRLGNGLSWVDNTDCCQWEGVECNTTTGRVAQIKLHSYIGPWHLNYSDFLIFKDLKILDLSSAQISNCTRVGQG

pLDDT: mean 77.31, std 13.32, range [40.66, 95.62]

Solvent-accessible surface area (backbone atoms only — not comparable to full-atom values): 4973 Å² total; per-residue (Å²): 122,69,65,64,78,66,61,58,84,61,60,90,66,59,89,97,53,71,61,60,74,26,81,50,33,39,46,38,86,87,78,74,38,50,24,30,42,43,49,62,38,96,74,67,72,40,75,48,52,62,65,74,56,68,74,43,82,58,52,77,42,80,42,53,69,74,37,46,70,74,46,81,49,71,88,83,80,127

InterPro domains:
  IPR013210 Leucine-rich repeat-containing N-terminal, plant-type [PF08263] (3-28)
  IPR032675 Leucine-rich repeat domain superfamily [G3DSA:3.80.10.10] (2-77)

Mean predicted aligned error: 7.31 Å